Protein AF-A0A379YUK7-F1 (afdb_monomer)

Organism: Shigella flexneri (NCBI:txid623)

pLDDT: mean 79.7, std 15.6, range [35.94, 97.75]

Radius of gyration: 26.32 Å; Cα contacts (8 Å, |Δi|>4): 29; chains: 1; bounding box: 43×30×73 Å

Foldseek 3Di:
DDDDDDDDPPPDPVSVVVVVVVVVCCVVPVDDVVVVVVVVVVVLVVLLVVLVVVLVVLVVCVVVPVDPDDPVVSVVVSVVSNCVSVVVVPPPDDDPPPDCVVVVVVVVVVVVCVVVVPDD

Mean predicted aligned error: 13.37 Å

Solvent-accessible surface area (backbone atoms only — not comparable to full-atom values): 7295 Å² total; per-residue (Å²): 137,86,85,78,8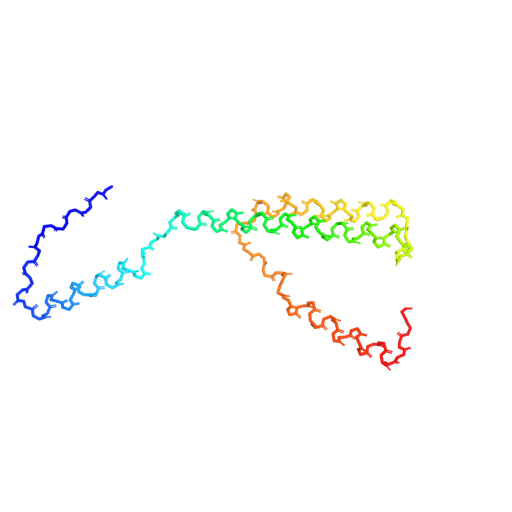2,72,87,78,81,75,85,48,76,71,59,46,51,52,53,50,50,53,51,50,49,51,70,75,64,58,82,52,69,69,60,52,51,52,53,49,50,53,50,53,50,52,50,50,51,53,38,52,50,52,36,49,50,52,53,48,36,42,76,72,62,76,44,95,67,54,72,65,60,53,48,53,53,37,49,56,45,57,49,46,52,66,58,55,74,72,48,93,62,87,75,91,78,74,59,62,64,62,58,54,51,51,51,54,53,50,55,49,39,57,74,69,64,61,76,130

Sequence (120 aa):
MAVTLDHVSVTDAGQAGVAAMIINDALHHSETPATDAFLAEIRAEARNEGINYTASRLAAAFNHGFINKSLREVFDVTRMILSAKEELANEAHPIDGLSGEYAEKSLEEWAEQIRKGSSQ

Nearest PDB structures (foldseek):
  5me8-assembly1_B  TM=4.865E-01  e=5.908E+00  Homo sapiens
  7f6j-assembly1_C  TM=3.798E-01  e=6.308E+00  Homo sapiens

Structure (mmCIF, N/CA/C/O backbone):
data_AF-A0A379YUK7-F1
#
_entry.id   AF-A0A379YUK7-F1
#
loop_
_atom_site.group_PDB
_atom_site.id
_atom_site.type_symbol
_atom_site.label_atom_id
_atom_site.label_alt_id
_atom_site.label_comp_id
_atom_site.label_asym_id
_atom_site.label_entity_id
_atom_site.label_seq_id
_atom_site.pdbx_PDB_ins_code
_atom_site.Cartn_x
_atom_site.Cartn_y
_atom_site.Cartn_z
_atom_site.occupancy
_atom_site.B_iso_or_equiv
_atom_site.auth_seq_id
_atom_site.auth_comp_id
_atom_site.auth_asym_id
_atom_site.auth_atom_id
_atom_site.pdbx_PDB_model_num
ATOM 1 N N . MET A 1 1 ? 25.388 4.119 -29.474 1.00 37.72 1 MET A N 1
ATOM 2 C CA . MET A 1 1 ? 26.087 3.223 -30.417 1.00 37.72 1 MET A CA 1
ATOM 3 C C . MET A 1 1 ? 25.056 2.770 -31.438 1.00 37.72 1 MET A C 1
ATOM 5 O O . MET A 1 1 ? 24.142 2.057 -31.058 1.00 37.72 1 MET A O 1
ATOM 9 N N . ALA A 1 2 ? 25.100 3.293 -32.664 1.00 35.94 2 ALA A N 1
ATOM 10 C CA . ALA A 1 2 ? 24.158 2.916 -33.718 1.00 35.94 2 ALA A CA 1
ATOM 11 C C . ALA A 1 2 ? 24.763 1.753 -34.509 1.00 35.94 2 ALA A C 1
ATOM 13 O O . ALA A 1 2 ? 25.855 1.896 -35.055 1.00 35.94 2 ALA A O 1
ATOM 14 N N . VAL A 1 3 ? 24.086 0.607 -34.533 1.00 37.38 3 VAL A N 1
ATOM 15 C CA . VAL A 1 3 ? 24.446 -0.500 -35.423 1.00 37.38 3 VAL A CA 1
ATOM 16 C C . VAL A 1 3 ? 23.707 -0.258 -36.736 1.00 37.38 3 VAL A C 1
ATOM 18 O O . VAL A 1 3 ? 22.505 -0.487 -36.828 1.00 37.38 3 VAL A O 1
ATOM 21 N N . THR A 1 4 ? 24.404 0.262 -37.744 1.00 46.19 4 THR A N 1
ATOM 22 C CA . THR A 1 4 ? 23.908 0.283 -39.124 1.00 46.19 4 THR A CA 1
ATOM 23 C C . THR A 1 4 ? 24.225 -1.069 -39.756 1.00 46.19 4 THR A C 1
ATOM 25 O O . THR A 1 4 ? 25.389 -1.389 -39.989 1.00 46.19 4 THR A O 1
ATOM 28 N N . LEU A 1 5 ? 23.197 -1.890 -39.979 1.00 51.09 5 LEU A N 1
ATOM 29 C CA . LEU A 1 5 ? 23.318 -3.154 -40.705 1.00 51.09 5 LEU A CA 1
ATOM 30 C C . LEU A 1 5 ? 23.270 -2.864 -42.208 1.00 51.09 5 LEU A C 1
ATOM 32 O O . LEU A 1 5 ? 22.198 -2.861 -42.812 1.00 51.09 5 LEU A O 1
ATOM 36 N N . ASP A 1 6 ? 24.434 -2.610 -42.803 1.00 54.72 6 ASP A N 1
ATOM 37 C CA . ASP A 1 6 ? 24.579 -2.667 -44.257 1.00 54.72 6 ASP A CA 1
ATOM 38 C C . ASP A 1 6 ? 24.300 -4.101 -44.735 1.00 54.72 6 ASP A C 1
ATOM 40 O O . ASP A 1 6 ? 24.709 -5.077 -44.105 1.00 54.72 6 ASP A O 1
ATOM 44 N N . HIS A 1 7 ? 23.543 -4.215 -45.828 1.00 57.53 7 HIS A N 1
ATOM 45 C CA . HIS A 1 7 ? 22.969 -5.450 -46.363 1.00 57.53 7 HIS A CA 1
ATOM 46 C C . HIS A 1 7 ? 23.952 -6.638 -46.396 1.00 57.53 7 HIS A C 1
ATOM 48 O O . HIS A 1 7 ? 24.760 -6.780 -47.315 1.00 57.53 7 HIS A O 1
ATOM 54 N N . VAL A 1 8 ? 23.835 -7.550 -45.426 1.00 54.47 8 VAL A N 1
ATOM 55 C CA . VAL A 1 8 ? 24.555 -8.829 -45.442 1.00 54.47 8 VAL A CA 1
ATOM 56 C C . VAL A 1 8 ? 23.877 -9.741 -46.464 1.00 54.47 8 VAL A C 1
ATOM 58 O O . VAL A 1 8 ? 22.753 -10.199 -46.267 1.00 54.47 8 VAL A O 1
ATOM 61 N N . SER A 1 9 ? 24.556 -9.994 -47.582 1.00 58.25 9 SER A N 1
ATOM 62 C CA . SER A 1 9 ? 24.105 -10.957 -48.591 1.00 58.25 9 SER A CA 1
ATOM 63 C C . SER A 1 9 ? 24.353 -12.376 -48.071 1.00 58.25 9 SER A C 1
ATOM 65 O O . SER A 1 9 ? 25.463 -12.890 -48.177 1.00 58.25 9 SER A O 1
ATOM 67 N N . VAL A 1 10 ? 23.344 -12.999 -47.459 1.00 55.81 10 VAL A N 1
ATOM 68 C CA . VAL A 1 10 ? 23.454 -14.358 -46.906 1.00 55.81 10 VAL A CA 1
ATOM 69 C C . VAL A 1 10 ? 23.273 -15.381 -48.034 1.00 55.81 10 VAL A C 1
ATOM 71 O O . VAL A 1 10 ? 22.152 -15.641 -48.462 1.00 55.81 10 VAL A O 1
ATOM 74 N N . THR A 1 11 ? 24.370 -15.935 -48.554 1.00 61.62 11 THR A N 1
ATOM 75 C CA . THR A 1 11 ? 24.364 -16.850 -49.717 1.00 61.62 11 THR A CA 1
ATOM 76 C C . THR A 1 11 ? 24.634 -18.323 -49.387 1.00 61.62 11 THR A C 1
ATOM 78 O O . THR A 1 11 ? 24.660 -19.143 -50.300 1.00 61.62 11 THR A O 1
ATOM 81 N N . ASP A 1 12 ? 24.768 -18.694 -48.109 1.00 67.25 12 ASP A N 1
ATOM 82 C CA . ASP A 1 12 ? 24.929 -20.089 -47.668 1.00 67.25 12 ASP A CA 1
ATOM 83 C C . ASP A 1 12 ? 23.996 -20.416 -46.486 1.00 67.25 12 ASP A C 1
ATOM 85 O O . ASP A 1 12 ? 23.833 -19.615 -45.560 1.00 67.25 12 ASP A O 1
ATOM 89 N N . ALA A 1 13 ? 23.387 -21.605 -46.508 1.00 65.75 13 ALA A N 1
ATOM 90 C CA . ALA A 1 13 ? 22.425 -22.072 -45.508 1.00 65.75 13 ALA A CA 1
ATOM 91 C C . ALA A 1 13 ? 23.037 -22.148 -44.096 1.00 65.75 13 ALA A C 1
ATOM 93 O O . ALA A 1 13 ? 22.343 -21.897 -43.109 1.00 65.75 13 ALA A O 1
ATOM 94 N N . GLY A 1 14 ? 24.344 -22.425 -43.990 1.00 69.38 14 GLY A N 1
ATOM 95 C CA . GLY A 1 14 ? 25.064 -22.417 -42.712 1.00 69.38 14 GLY A CA 1
ATOM 96 C C . GLY A 1 14 ? 25.194 -21.018 -42.099 1.00 69.38 14 GLY A C 1
ATOM 97 O O . GLY A 1 14 ? 24.951 -20.834 -40.907 1.00 69.38 14 GLY A O 1
ATOM 98 N N . GLN A 1 15 ? 25.501 -20.008 -42.917 1.00 68.75 15 GLN A N 1
ATOM 99 C CA . GLN A 1 15 ? 25.593 -18.604 -42.490 1.00 68.75 15 GLN A CA 1
ATOM 100 C C . GLN A 1 15 ? 24.216 -18.033 -42.115 1.00 68.75 15 GLN A C 1
ATOM 102 O O . GLN A 1 15 ? 24.102 -17.284 -41.144 1.00 68.75 15 GLN A O 1
ATOM 107 N N . ALA A 1 16 ? 23.155 -18.444 -42.821 1.00 74.56 16 ALA A N 1
ATOM 108 C CA . ALA A 1 16 ? 21.777 -18.084 -42.484 1.00 74.56 16 ALA A CA 1
ATOM 109 C C . ALA A 1 16 ? 21.352 -18.603 -41.102 1.00 74.56 16 ALA A C 1
ATOM 111 O O . ALA A 1 16 ? 20.713 -17.872 -40.346 1.00 74.56 16 ALA A O 1
ATOM 112 N N . GLY A 1 17 ? 21.750 -19.829 -40.745 1.00 77.44 17 GLY A N 1
ATOM 113 C CA . GLY A 1 17 ? 21.480 -20.403 -39.424 1.00 77.44 17 GLY A CA 1
ATOM 114 C C . GLY A 1 17 ? 22.164 -19.640 -38.285 1.00 77.44 17 GLY A C 1
ATOM 115 O O . GLY A 1 17 ? 21.539 -19.372 -37.260 1.00 77.44 17 GLY A O 1
ATOM 116 N N . VAL A 1 18 ? 23.419 -19.221 -38.476 1.00 79.50 18 VAL A N 1
ATOM 117 C CA . VAL A 1 18 ? 24.161 -18.434 -37.474 1.00 79.50 18 VAL A C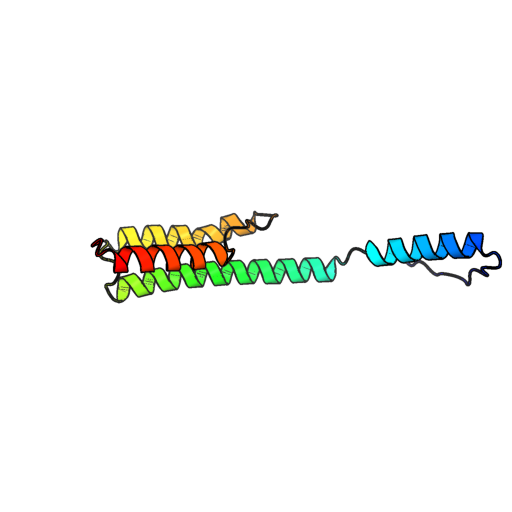A 1
ATOM 118 C C . VAL A 1 18 ? 23.579 -17.026 -37.329 1.00 79.50 18 VAL A C 1
ATOM 120 O O . VAL A 1 18 ? 23.388 -16.559 -36.208 1.00 79.50 18 VAL A O 1
ATOM 123 N N . ALA A 1 19 ? 23.229 -16.366 -38.438 1.00 81.00 19 ALA A N 1
ATOM 124 C CA . ALA A 1 19 ? 22.573 -15.060 -38.400 1.00 81.00 19 ALA A CA 1
ATOM 125 C C . ALA A 1 19 ? 21.214 -15.127 -37.683 1.00 81.00 19 ALA A C 1
ATOM 127 O O . ALA A 1 19 ? 20.929 -14.285 -36.836 1.00 81.00 19 ALA A O 1
ATOM 128 N N . ALA A 1 20 ? 20.407 -16.158 -37.956 1.00 81.56 20 ALA A N 1
ATOM 129 C CA . ALA A 1 20 ? 19.140 -16.378 -37.262 1.00 81.56 20 ALA A CA 1
ATOM 130 C C . ALA A 1 20 ? 19.335 -16.619 -35.756 1.00 81.56 20 ALA A C 1
ATOM 132 O O . ALA A 1 20 ? 18.569 -16.088 -34.958 1.00 81.56 20 ALA A O 1
ATOM 133 N N . MET A 1 21 ? 20.375 -17.361 -35.357 1.00 81.31 21 MET A N 1
ATOM 134 C CA . MET A 1 21 ? 20.706 -17.591 -33.948 1.00 81.31 21 MET A CA 1
ATOM 135 C C . MET A 1 21 ? 21.092 -16.291 -33.231 1.00 81.31 21 MET A C 1
ATOM 137 O O . MET A 1 21 ? 20.562 -16.020 -32.159 1.00 81.31 21 MET A O 1
ATOM 141 N N . ILE A 1 22 ? 21.955 -15.469 -33.837 1.00 82.00 22 ILE A N 1
ATOM 142 C CA . ILE A 1 22 ? 22.376 -14.174 -33.274 1.00 82.00 22 ILE A CA 1
ATOM 143 C C . ILE A 1 22 ? 21.189 -13.213 -33.171 1.00 82.00 22 ILE A C 1
ATOM 145 O O . ILE A 1 22 ? 21.031 -12.538 -32.160 1.00 82.00 22 ILE A O 1
ATOM 149 N N . ILE A 1 23 ? 20.336 -13.158 -34.198 1.00 80.56 23 ILE A N 1
ATOM 150 C CA . ILE A 1 23 ? 19.136 -12.314 -34.184 1.00 80.56 23 ILE A CA 1
ATOM 151 C C . ILE A 1 23 ? 18.159 -12.800 -33.112 1.00 80.56 23 ILE A C 1
ATOM 153 O O . ILE A 1 23 ? 17.643 -11.987 -32.356 1.00 80.56 23 ILE A O 1
ATOM 157 N N . ASN A 1 24 ? 17.918 -14.108 -33.009 1.00 80.19 24 ASN A N 1
ATOM 158 C CA . ASN A 1 24 ? 17.036 -14.665 -31.990 1.00 80.19 24 ASN A CA 1
ATOM 159 C C . ASN A 1 24 ? 17.551 -14.368 -30.576 1.00 80.19 24 ASN A C 1
ATOM 161 O O . ASN A 1 24 ? 16.771 -13.950 -29.728 1.00 80.19 24 ASN A O 1
ATOM 165 N N . ASP A 1 25 ? 18.852 -14.536 -30.347 1.00 77.12 25 ASP A N 1
ATOM 166 C CA . ASP A 1 25 ? 19.507 -14.218 -29.080 1.00 77.12 25 ASP A CA 1
ATOM 167 C C . ASP A 1 25 ? 19.399 -12.724 -28.743 1.00 77.12 25 ASP A C 1
ATOM 169 O O . ASP A 1 25 ? 18.947 -12.368 -27.659 1.00 77.12 25 ASP A O 1
ATOM 173 N N . ALA A 1 26 ? 19.683 -11.841 -29.705 1.00 72.25 26 ALA A N 1
ATOM 174 C CA . ALA A 1 26 ? 19.544 -10.396 -29.536 1.00 72.25 26 ALA A CA 1
ATOM 175 C C . ALA A 1 26 ? 18.090 -9.952 -29.298 1.00 72.25 26 ALA A C 1
ATOM 177 O O . ALA A 1 26 ? 17.863 -8.992 -28.568 1.00 72.25 26 ALA A O 1
ATOM 178 N N . LEU A 1 27 ? 17.106 -10.639 -29.890 1.00 73.19 27 LEU A N 1
ATOM 179 C CA . LEU A 1 27 ? 15.680 -10.377 -29.668 1.00 73.19 27 LEU A CA 1
ATOM 180 C C . LEU A 1 27 ? 15.189 -10.885 -28.305 1.00 73.19 27 LEU A C 1
ATOM 182 O O . LEU A 1 27 ? 14.269 -10.297 -27.745 1.00 73.19 27 LEU A O 1
ATOM 186 N N . HIS A 1 28 ? 15.767 -11.969 -27.779 1.00 69.56 28 HIS A N 1
ATOM 187 C CA . HIS A 1 28 ? 15.366 -12.552 -26.491 1.00 69.56 28 HIS A CA 1
ATOM 188 C C . HIS A 1 28 ? 16.158 -11.986 -25.302 1.00 69.56 28 HIS A C 1
ATOM 190 O O . HIS A 1 28 ? 15.686 -12.070 -24.171 1.00 69.56 28 HIS A O 1
ATOM 196 N N . HIS A 1 29 ? 17.319 -11.376 -25.550 1.00 65.06 29 HIS A N 1
ATOM 197 C CA . HIS A 1 29 ? 18.180 -10.755 -24.539 1.00 65.06 29 HIS A CA 1
ATOM 198 C C . HIS A 1 29 ? 18.329 -9.236 -24.713 1.00 65.06 29 HIS A C 1
ATOM 200 O O . HIS A 1 29 ? 19.231 -8.637 -24.126 1.00 65.06 29 HIS A O 1
ATOM 206 N N . SER A 1 30 ? 17.470 -8.579 -25.502 1.00 67.75 30 SER A N 1
ATOM 207 C CA . SER A 1 30 ? 17.450 -7.116 -25.539 1.00 67.75 30 SER A CA 1
ATOM 208 C C . SER A 1 30 ? 16.976 -6.586 -24.187 1.00 67.75 30 SER A C 1
ATOM 210 O O . SER A 1 30 ? 15.800 -6.725 -23.848 1.00 67.75 30 SER A O 1
ATOM 212 N N . GLU A 1 31 ? 17.876 -5.974 -23.419 1.00 74.69 31 GLU A N 1
ATOM 213 C CA . GLU A 1 31 ? 17.497 -5.242 -22.212 1.00 74.69 31 GLU A CA 1
ATOM 214 C C . GLU A 1 31 ? 16.476 -4.149 -22.567 1.00 74.69 31 GLU A C 1
ATOM 216 O O . GLU A 1 31 ? 16.588 -3.489 -23.609 1.00 74.69 31 GLU A O 1
ATOM 221 N N . THR A 1 32 ? 15.500 -3.910 -21.686 1.00 85.56 32 THR A N 1
ATOM 222 C CA 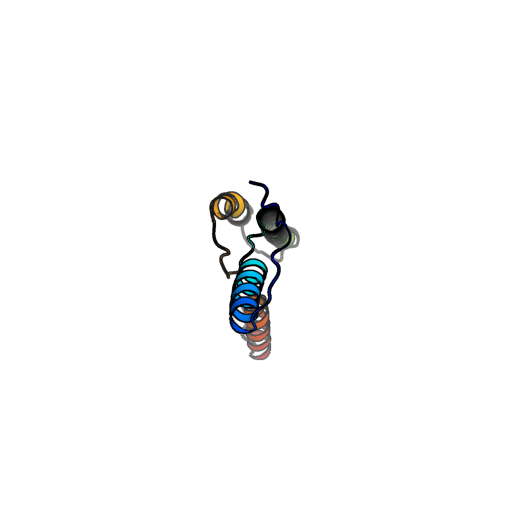. THR A 1 32 ? 14.478 -2.866 -21.861 1.00 85.56 32 THR A CA 1
ATOM 223 C C . THR A 1 32 ? 14.538 -1.810 -20.753 1.00 85.56 32 THR A C 1
ATOM 225 O O . THR A 1 32 ? 13.553 -1.626 -20.037 1.00 85.56 32 THR A O 1
ATOM 228 N N . PRO A 1 33 ? 15.636 -1.031 -20.621 1.00 85.50 33 PRO A N 1
ATOM 229 C CA . PRO A 1 33 ? 15.872 -0.208 -19.433 1.00 85.50 33 PRO A CA 1
ATOM 230 C C . PRO A 1 33 ? 14.770 0.815 -19.143 1.00 85.50 33 PRO A C 1
ATOM 232 O O . PRO A 1 33 ? 14.460 1.079 -17.986 1.00 85.50 33 PRO A O 1
ATOM 235 N N . ALA A 1 34 ? 14.160 1.391 -20.184 1.00 89.19 34 ALA A N 1
ATOM 236 C CA . ALA A 1 34 ? 13.067 2.349 -20.023 1.00 89.19 34 ALA A CA 1
ATOM 237 C C . ALA A 1 34 ? 11.795 1.684 -19.469 1.00 89.19 34 ALA A C 1
ATOM 239 O O . ALA A 1 34 ? 11.160 2.227 -18.567 1.00 89.19 34 ALA A O 1
ATOM 240 N N . THR A 1 35 ? 11.446 0.501 -19.981 1.00 89.12 35 THR A N 1
ATOM 241 C CA . THR A 1 35 ? 10.312 -0.287 -19.482 1.00 89.12 35 THR A CA 1
ATOM 242 C C . THR A 1 35 ? 10.579 -0.768 -18.062 1.00 89.12 35 THR A C 1
ATOM 244 O O . THR A 1 35 ? 9.704 -0.663 -17.209 1.00 89.12 35 THR A O 1
ATOM 247 N N . ASP A 1 36 ? 11.793 -1.239 -17.784 1.00 84.94 36 ASP A N 1
ATOM 248 C CA . ASP A 1 36 ? 12.176 -1.733 -16.462 1.00 84.94 36 ASP A CA 1
ATOM 249 C C . ASP A 1 36 ? 12.152 -0.615 -15.412 1.00 84.94 36 ASP A C 1
ATOM 251 O O . ASP A 1 36 ? 11.611 -0.809 -14.323 1.00 84.94 36 ASP A O 1
ATOM 255 N N . ALA A 1 37 ? 12.652 0.578 -15.754 1.00 87.19 37 ALA A N 1
ATOM 256 C CA . ALA A 1 37 ? 12.578 1.758 -14.894 1.00 87.19 37 ALA A CA 1
ATOM 257 C C . ALA A 1 37 ? 11.125 2.184 -14.628 1.00 87.19 37 ALA A C 1
ATOM 259 O O . ALA A 1 37 ? 10.758 2.428 -13.480 1.00 87.19 37 ALA A O 1
ATOM 260 N N . PHE A 1 38 ? 10.282 2.203 -15.664 1.00 88.19 38 PHE A N 1
ATOM 261 C CA . PHE A 1 38 ? 8.858 2.508 -15.523 1.00 88.19 38 PHE A CA 1
ATOM 262 C C . PHE A 1 38 ? 8.128 1.487 -14.634 1.00 88.19 38 PHE A C 1
ATOM 264 O O . PHE A 1 38 ? 7.362 1.858 -13.746 1.00 88.19 38 PHE A O 1
ATOM 271 N N . LEU A 1 39 ? 8.397 0.189 -14.812 1.00 88.50 39 LEU A N 1
ATOM 272 C CA . LEU A 1 39 ? 7.839 -0.861 -13.954 1.00 88.50 39 LEU A CA 1
ATOM 273 C C . LEU A 1 39 ? 8.341 -0.753 -12.510 1.00 88.50 39 LEU A C 1
ATOM 275 O O . LEU A 1 39 ? 7.589 -1.053 -11.582 1.00 88.50 39 LEU A O 1
ATOM 279 N N . ALA A 1 40 ? 9.594 -0.345 -12.299 1.00 83.94 40 ALA A N 1
ATOM 280 C CA . ALA A 1 40 ? 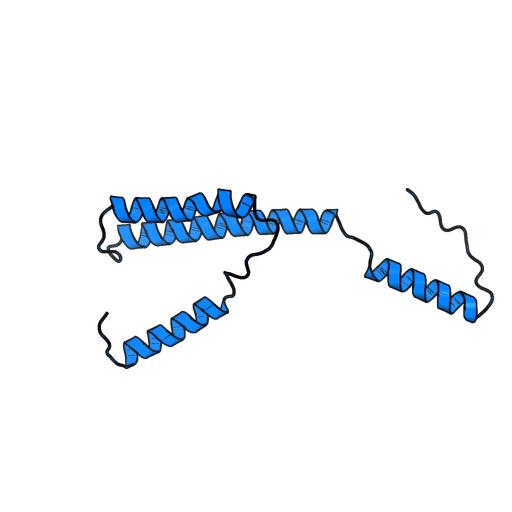10.131 -0.101 -10.965 1.00 83.94 40 ALA A CA 1
ATOM 281 C C . ALA A 1 40 ? 9.416 1.070 -10.270 1.00 83.94 40 ALA A C 1
ATOM 283 O O . ALA A 1 40 ? 9.050 0.941 -9.102 1.00 83.94 40 ALA A O 1
ATOM 284 N N . GLU A 1 41 ? 9.149 2.161 -10.993 1.00 88.00 41 GLU A N 1
ATOM 285 C CA . GLU A 1 41 ? 8.398 3.318 -10.490 1.00 88.00 41 GLU A CA 1
ATOM 286 C C . GLU A 1 41 ? 6.967 2.935 -10.087 1.00 88.00 41 GLU A C 1
ATOM 288 O O . GLU A 1 41 ? 6.578 3.158 -8.940 1.00 88.00 41 GLU A O 1
ATOM 293 N N . ILE A 1 42 ? 6.224 2.251 -10.969 1.00 89.12 42 ILE A N 1
ATOM 294 C CA . ILE A 1 42 ? 4.866 1.769 -10.660 1.00 89.12 42 ILE A CA 1
ATOM 295 C C . ILE A 1 42 ? 4.870 0.860 -9.428 1.00 89.12 42 ILE A C 1
ATOM 297 O O . ILE A 1 42 ? 4.004 0.971 -8.562 1.00 89.12 42 ILE A O 1
ATOM 301 N N . ARG A 1 43 ? 5.836 -0.061 -9.321 1.00 84.62 43 ARG A N 1
ATOM 302 C CA . ARG A 1 43 ? 5.932 -0.952 -8.154 1.00 84.62 43 ARG A CA 1
ATOM 303 C C . ARG A 1 43 ? 6.207 -0.172 -6.871 1.00 84.62 43 ARG A C 1
ATOM 305 O O . ARG A 1 43 ? 5.651 -0.526 -5.832 1.00 84.62 43 ARG A O 1
ATOM 312 N N . ALA A 1 44 ? 7.045 0.862 -6.922 1.00 83.56 44 ALA A N 1
ATOM 313 C CA . ALA A 1 44 ? 7.311 1.719 -5.771 1.00 83.56 44 ALA A CA 1
ATOM 314 C C . ALA A 1 44 ? 6.052 2.492 -5.341 1.00 83.56 44 ALA A C 1
ATOM 316 O O . ALA A 1 44 ? 5.732 2.532 -4.151 1.00 83.56 44 ALA A O 1
ATOM 317 N N . GLU A 1 45 ? 5.298 3.040 -6.297 1.00 88.12 45 GLU A N 1
ATOM 318 C CA . GLU 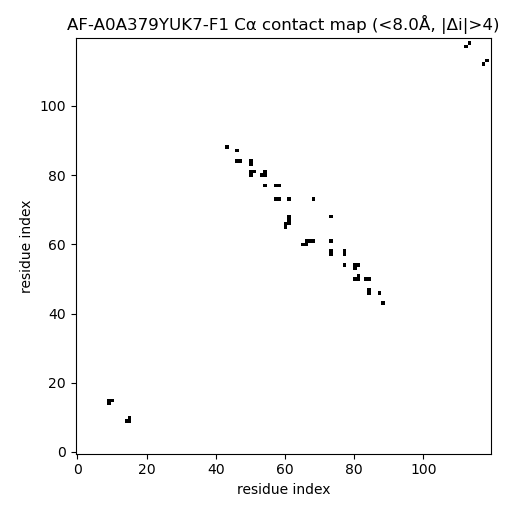A 1 45 ? 4.024 3.712 -6.033 1.00 88.12 45 GLU A CA 1
ATOM 319 C C . GLU A 1 45 ? 2.991 2.751 -5.426 1.00 88.12 45 GLU A C 1
ATOM 321 O O . GLU A 1 45 ? 2.465 3.018 -4.345 1.00 88.12 45 GLU A O 1
ATOM 326 N N . ALA A 1 46 ? 2.796 1.574 -6.027 1.00 86.81 46 ALA A N 1
ATOM 327 C CA . ALA A 1 46 ? 1.861 0.562 -5.534 1.00 86.81 46 ALA A CA 1
ATOM 328 C C . ALA A 1 46 ? 2.186 0.092 -4.101 1.00 86.81 46 ALA A C 1
ATOM 330 O O . ALA A 1 46 ? 1.283 -0.111 -3.287 1.00 86.81 46 ALA A O 1
ATOM 331 N N . ARG A 1 47 ? 3.474 -0.045 -3.746 1.00 85.88 47 ARG A N 1
ATOM 332 C CA . ARG A 1 47 ? 3.892 -0.341 -2.361 1.00 85.88 47 ARG A CA 1
ATOM 333 C C . ARG A 1 47 ? 3.493 0.785 -1.409 1.00 85.88 47 ARG A C 1
ATOM 335 O O . ARG A 1 47 ? 2.915 0.520 -0.355 1.00 85.88 47 ARG A O 1
ATOM 342 N N . ASN A 1 48 ? 3.758 2.037 -1.785 1.00 89.00 48 ASN A N 1
ATOM 343 C CA . ASN A 1 48 ? 3.391 3.202 -0.980 1.00 89.00 48 ASN A CA 1
ATOM 344 C C . ASN A 1 48 ? 1.875 3.290 -0.757 1.00 89.00 48 ASN A C 1
ATOM 346 O O . ASN A 1 48 ? 1.433 3.583 0.360 1.00 89.00 48 ASN A O 1
ATOM 350 N N . GLU A 1 49 ? 1.084 3.006 -1.790 1.00 90.81 49 GLU A N 1
ATOM 351 C CA . GLU A 1 49 ? -0.374 2.932 -1.704 1.00 90.81 49 GLU A CA 1
ATOM 352 C C . GLU A 1 49 ? -0.842 1.806 -0.776 1.00 90.81 49 GLU A C 1
ATOM 354 O O . GLU A 1 49 ? -1.654 2.058 0.116 1.00 90.81 49 GLU A O 1
ATOM 359 N N . GLY A 1 50 ? -0.297 0.593 -0.908 1.00 90.06 50 GLY A N 1
ATOM 360 C CA . GLY A 1 50 ? -0.639 -0.543 -0.044 1.00 90.06 50 GLY A CA 1
ATOM 361 C C . GLY A 1 50 ? -0.341 -0.287 1.440 1.00 90.06 50 GLY A C 1
ATOM 362 O O . GLY A 1 50 ? -1.151 -0.613 2.316 1.00 90.06 50 GLY A O 1
ATOM 363 N N . ILE A 1 51 ? 0.779 0.376 1.738 1.00 92.19 51 ILE A N 1
ATOM 364 C CA . ILE A 1 51 ? 1.149 0.783 3.102 1.00 92.19 51 ILE A CA 1
ATOM 365 C C . ILE A 1 51 ? 0.155 1.810 3.653 1.00 92.19 51 ILE A C 1
ATOM 367 O O . ILE A 1 51 ? -0.360 1.654 4.764 1.00 92.19 51 ILE A O 1
ATOM 371 N N . ASN A 1 52 ? -0.159 2.844 2.865 1.00 92.88 52 ASN A N 1
ATOM 372 C CA . ASN A 1 52 ? -1.148 3.857 3.237 1.00 92.88 52 ASN A CA 1
ATOM 373 C C . ASN A 1 52 ? -2.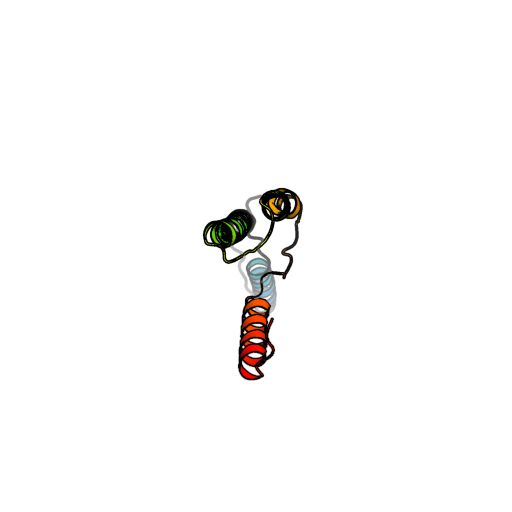527 3.243 3.482 1.00 92.88 52 ASN A C 1
ATOM 375 O O . ASN A 1 52 ? -3.196 3.584 4.462 1.00 92.88 52 ASN A O 1
ATOM 379 N N . TYR A 1 53 ? -2.949 2.334 2.605 1.00 94.81 53 TYR A N 1
ATOM 380 C CA . TYR A 1 53 ? -4.210 1.620 2.732 1.00 94.81 53 TYR A CA 1
ATOM 381 C C . TYR A 1 53 ? -4.263 0.838 4.047 1.00 94.81 53 TYR A C 1
ATOM 383 O O . TYR A 1 53 ? -5.217 0.986 4.810 1.00 94.81 53 TYR A O 1
ATOM 391 N N . THR A 1 54 ? -3.209 0.089 4.374 1.00 94.62 54 THR A N 1
ATOM 392 C CA . THR A 1 54 ? -3.129 -0.698 5.614 1.00 94.62 54 THR A CA 1
ATOM 393 C C . THR A 1 54 ? -3.211 0.189 6.860 1.00 94.62 54 THR A C 1
ATOM 395 O O . THR A 1 54 ? -4.042 -0.055 7.739 1.00 94.62 54 THR A O 1
ATOM 398 N N . ALA A 1 55 ? -2.430 1.273 6.910 1.00 96.19 55 ALA A N 1
ATOM 399 C CA . ALA A 1 55 ? -2.482 2.251 7.999 1.00 96.19 55 ALA A CA 1
ATOM 400 C C . AL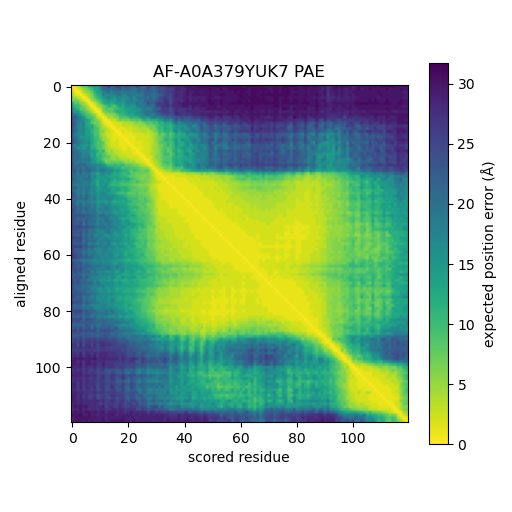A A 1 55 ? -3.881 2.888 8.142 1.00 96.19 55 ALA A C 1
ATOM 402 O O . ALA A 1 55 ? -4.405 3.019 9.250 1.00 96.19 55 ALA A O 1
ATOM 403 N N . SER A 1 56 ? -4.528 3.217 7.019 1.00 96.06 56 SER A N 1
ATOM 404 C CA . SER A 1 56 ? -5.882 3.790 6.996 1.00 96.06 56 SER A CA 1
ATOM 405 C C . SER A 1 56 ? -6.933 2.808 7.518 1.00 96.06 56 SER A C 1
ATOM 407 O O . SER A 1 56 ? -7.819 3.196 8.280 1.00 96.06 56 SER A O 1
ATOM 409 N N . ARG A 1 57 ? -6.835 1.524 7.148 1.00 97.31 57 ARG A N 1
ATOM 410 C CA . ARG A 1 57 ? -7.730 0.465 7.642 1.00 97.31 57 ARG A CA 1
ATOM 411 C C . ARG A 1 57 ? -7.570 0.249 9.144 1.00 97.31 57 ARG A C 1
ATOM 413 O O . ARG A 1 57 ? -8.583 0.129 9.829 1.00 97.31 57 ARG A O 1
ATOM 420 N N . LEU A 1 58 ? -6.338 0.259 9.655 1.00 97.25 58 LEU A N 1
ATOM 421 C CA . LEU A 1 58 ? -6.064 0.170 11.091 1.00 97.25 58 LEU A CA 1
ATOM 422 C C . LEU A 1 58 ? -6.681 1.352 11.855 1.00 97.25 58 LEU A C 1
ATOM 424 O O . LEU A 1 58 ? -7.393 1.149 12.840 1.00 97.25 58 LEU A O 1
ATOM 428 N N . ALA A 1 59 ? -6.471 2.576 11.366 1.00 95.44 59 ALA A N 1
ATOM 429 C CA . ALA A 1 59 ? -7.047 3.778 11.962 1.00 95.44 59 ALA A CA 1
ATOM 430 C C . ALA A 1 59 ? -8.586 3.749 11.947 1.00 95.44 59 ALA A C 1
ATOM 432 O O . ALA A 1 59 ? -9.224 4.071 12.949 1.00 95.44 59 ALA A O 1
ATOM 433 N N . ALA A 1 60 ? -9.195 3.310 10.842 1.00 97.00 60 ALA A N 1
ATOM 434 C CA . ALA A 1 60 ? -10.644 3.151 10.746 1.00 97.00 60 ALA A CA 1
ATOM 435 C C . ALA A 1 60 ? -11.169 2.094 11.732 1.00 97.00 60 ALA A C 1
ATOM 437 O O . ALA A 1 60 ? -12.155 2.337 12.426 1.00 97.00 60 ALA A O 1
ATOM 438 N N . ALA A 1 61 ? -10.500 0.943 11.839 1.00 97.25 61 ALA A N 1
ATOM 439 C CA . ALA A 1 61 ? -10.883 -0.112 12.772 1.00 97.25 61 ALA A CA 1
ATOM 440 C C . ALA A 1 61 ? -10.866 0.380 14.229 1.00 97.25 61 ALA A C 1
ATOM 442 O O . ALA A 1 61 ? -11.801 0.109 14.982 1.00 97.25 61 ALA A O 1
ATOM 443 N N . PHE A 1 62 ? -9.854 1.164 14.607 1.00 97.50 62 PHE A N 1
ATOM 444 C CA . PHE A 1 62 ? -9.801 1.819 15.913 1.00 97.50 62 PHE A CA 1
ATOM 445 C C . PHE A 1 62 ? -10.934 2.838 16.107 1.00 97.50 62 PHE A C 1
ATOM 447 O O . PHE A 1 62 ? -11.677 2.741 17.081 1.00 97.50 62 PHE A O 1
ATOM 454 N N . ASN A 1 63 ? -11.129 3.761 15.160 1.00 96.12 63 ASN A N 1
ATOM 455 C CA . ASN A 1 63 ? -12.148 4.815 15.261 1.00 96.12 63 ASN A CA 1
ATOM 456 C C . ASN A 1 63 ? -13.582 4.269 15.359 1.00 96.12 63 ASN A C 1
ATOM 458 O O . ASN A 1 63 ? -14.438 4.895 15.979 1.00 96.12 63 ASN A O 1
ATOM 462 N N . HIS A 1 64 ? -13.847 3.107 14.759 1.00 97.75 64 HIS A N 1
ATOM 463 C CA . HIS A 1 64 ? -15.148 2.439 14.813 1.00 97.75 64 HIS A CA 1
ATOM 464 C C . HIS A 1 64 ? -15.274 1.416 15.956 1.00 97.75 64 HIS A C 1
ATOM 466 O O . HIS A 1 64 ? -16.286 0.725 16.041 1.00 97.75 64 HIS A O 1
ATOM 472 N N . GLY A 1 65 ? -14.280 1.323 16.848 1.00 96.06 65 GLY A N 1
ATOM 473 C CA . GLY A 1 65 ? -14.343 0.488 18.051 1.00 96.06 65 GLY A CA 1
ATOM 474 C C . GLY A 1 65 ? -14.094 -1.006 17.826 1.00 96.06 65 GLY A C 1
ATOM 475 O O . GLY A 1 65 ? -14.300 -1.793 18.746 1.00 96.06 65 GLY A O 1
ATOM 476 N N . PHE A 1 66 ? -13.619 -1.416 16.645 1.00 96.44 66 PHE A N 1
ATOM 477 C CA . PHE A 1 66 ? -13.225 -2.809 16.389 1.00 96.44 66 PHE A CA 1
ATOM 478 C C . PHE A 1 66 ? -11.931 -3.196 17.119 1.00 96.44 66 PHE A C 1
ATOM 480 O O . PHE A 1 66 ? -11.664 -4.377 17.319 1.00 96.44 66 PHE A O 1
ATOM 487 N N . ILE A 1 67 ? -11.121 -2.209 17.517 1.00 96.06 67 ILE A N 1
ATOM 488 C CA . ILE A 1 67 ? -9.861 -2.412 18.238 1.00 96.06 67 ILE A CA 1
ATOM 489 C C . ILE A 1 67 ? -9.967 -1.777 19.620 1.00 96.06 67 ILE A C 1
ATOM 491 O O . ILE A 1 67 ? -9.990 -0.556 19.756 1.00 96.06 67 ILE A O 1
ATOM 495 N N . ASN A 1 68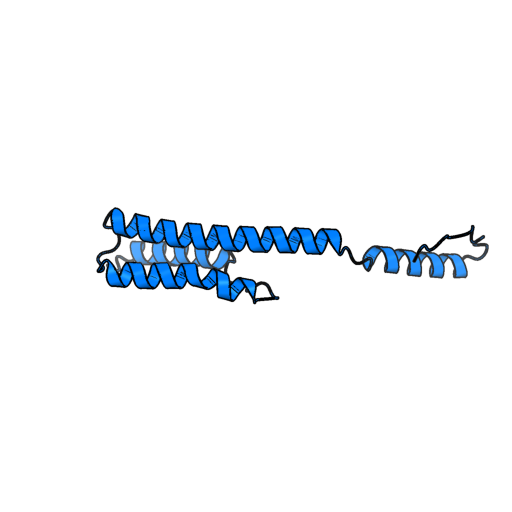 ? -9.965 -2.615 20.654 1.00 95.75 68 ASN A N 1
ATOM 496 C CA . ASN A 1 68 ? -9.985 -2.182 22.048 1.00 95.75 68 ASN A CA 1
ATOM 497 C C . ASN A 1 68 ? -8.556 -2.029 22.604 1.00 95.75 68 ASN A C 1
ATOM 499 O O . ASN A 1 68 ? -8.090 -2.843 23.406 1.00 95.75 68 ASN A O 1
ATOM 503 N N . LYS A 1 69 ? -7.834 -1.018 22.113 1.00 97.38 69 LYS A N 1
ATOM 504 C CA . LYS A 1 69 ? -6.466 -0.660 22.530 1.00 97.38 69 LYS A CA 1
ATOM 505 C C . LYS A 1 69 ? -6.360 0.834 22.798 1.00 97.38 69 LYS A C 1
ATOM 507 O O . LYS A 1 69 ? -7.251 1.596 22.435 1.00 97.38 69 LYS A O 1
ATOM 512 N N . SER A 1 70 ? -5.285 1.271 23.448 1.00 97.62 70 SER A N 1
ATOM 513 C CA . SER A 1 70 ? -5.063 2.702 23.660 1.00 97.62 70 SER A CA 1
ATOM 514 C C . SER A 1 70 ? -4.695 3.412 22.352 1.00 97.62 70 SER A C 1
ATOM 516 O O . SER A 1 70 ? -4.071 2.826 21.465 1.00 97.62 70 SER A O 1
ATOM 518 N N . LEU A 1 71 ? -5.005 4.713 22.257 1.00 96.69 71 LEU A N 1
ATOM 519 C CA . LEU A 1 71 ? -4.571 5.545 21.126 1.00 96.69 71 LEU A CA 1
ATOM 520 C C . LEU A 1 71 ? -3.050 5.477 20.923 1.00 96.69 71 LEU A C 1
ATOM 522 O O . LEU A 1 71 ? -2.591 5.490 19.789 1.00 96.69 71 LEU A O 1
ATOM 526 N N . ARG A 1 72 ? -2.276 5.379 22.015 1.00 97.62 72 ARG A N 1
ATOM 527 C CA . ARG A 1 72 ? -0.815 5.248 21.961 1.00 97.62 72 ARG A CA 1
ATOM 528 C C . ARG A 1 72 ? -0.397 3.982 21.220 1.00 97.62 72 ARG A C 1
ATOM 530 O O . ARG A 1 72 ? 0.372 4.078 20.277 1.00 97.62 72 ARG A O 1
ATOM 537 N N . GLU A 1 73 ? -0.933 2.828 21.609 1.00 97.50 73 GLU A N 1
ATOM 538 C CA . GLU A 1 73 ? -0.594 1.553 20.964 1.00 97.50 73 GLU A CA 1
ATOM 539 C C . GLU A 1 73 ? -0.978 1.554 19.480 1.00 97.50 73 GLU A C 1
ATOM 541 O O . GLU A 1 73 ? -0.187 1.148 18.633 1.00 97.50 73 GLU A O 1
ATOM 546 N N . VAL A 1 74 ? -2.170 2.054 19.140 1.00 97.00 74 VAL A N 1
ATOM 547 C CA . VAL A 1 74 ? -2.610 2.126 17.737 1.00 97.00 74 VAL A CA 1
ATOM 548 C C . VAL A 1 74 ? -1.755 3.106 16.936 1.00 97.00 74 VAL A C 1
ATOM 550 O O . VAL A 1 74 ? -1.411 2.819 15.789 1.00 97.00 74 VAL A O 1
ATOM 553 N N . PHE A 1 75 ? -1.377 4.240 17.529 1.00 96.00 75 PHE A N 1
ATOM 554 C CA . PHE A 1 75 ? -0.469 5.202 16.912 1.00 96.00 75 PHE A CA 1
ATOM 555 C C . PHE A 1 75 ? 0.906 4.587 16.643 1.00 96.00 75 PHE A C 1
ATOM 557 O O . PHE A 1 75 ? 1.414 4.736 15.534 1.00 96.00 75 PHE A O 1
ATOM 564 N N . ASP A 1 76 ? 1.478 3.868 17.609 1.00 97.50 76 ASP A N 1
ATOM 565 C CA . ASP A 1 76 ? 2.790 3.236 17.463 1.00 97.50 76 ASP A CA 1
ATOM 566 C C . ASP A 1 76 ? 2.782 2.209 16.317 1.00 97.50 76 ASP A C 1
ATOM 568 O O . ASP A 1 76 ? 3.660 2.243 15.455 1.00 97.50 76 ASP A O 1
ATOM 572 N N . VAL A 1 77 ? 1.741 1.371 16.223 1.00 96.75 77 VAL A N 1
ATOM 573 C CA . VAL A 1 77 ? 1.585 0.408 15.115 1.00 96.75 77 VAL A CA 1
ATOM 574 C C . VAL A 1 77 ? 1.345 1.115 13.778 1.00 96.75 77 VAL A C 1
ATOM 576 O O . VAL A 1 77 ? 1.949 0.756 12.771 1.00 96.75 77 VAL A O 1
ATOM 579 N N . THR A 1 78 ? 0.501 2.148 13.748 1.00 96.75 78 THR A N 1
ATOM 580 C CA . THR A 1 78 ? 0.252 2.934 12.526 1.00 96.75 78 THR A CA 1
ATOM 581 C C . THR A 1 78 ? 1.542 3.579 12.029 1.00 96.75 78 THR A C 1
ATOM 583 O O . THR A 1 78 ? 1.832 3.557 10.834 1.00 96.75 78 THR A O 1
ATOM 586 N N . ARG A 1 79 ? 2.351 4.119 12.945 1.00 95.94 79 ARG A N 1
ATOM 587 C CA . ARG A 1 79 ? 3.653 4.703 12.630 1.00 95.94 79 ARG A CA 1
ATOM 588 C C . ARG A 1 79 ? 4.631 3.651 12.115 1.00 95.94 79 ARG A C 1
ATOM 590 O O . ARG A 1 79 ? 5.295 3.927 11.125 1.00 95.94 79 ARG A O 1
ATOM 597 N N . MET A 1 80 ? 4.682 2.474 12.740 1.00 95.19 80 MET A N 1
ATOM 598 C CA . MET A 1 80 ? 5.499 1.341 12.288 1.00 95.19 80 MET A CA 1
ATOM 599 C C . MET A 1 80 ? 5.124 0.900 10.863 1.00 95.19 80 MET A C 1
ATOM 601 O O . MET A 1 80 ? 5.997 0.655 10.040 1.00 95.19 80 MET A O 1
ATOM 605 N N . ILE A 1 81 ? 3.828 0.851 10.532 1.00 94.25 81 ILE A N 1
ATOM 606 C CA . ILE A 1 81 ? 3.369 0.552 9.166 1.00 94.25 81 ILE A CA 1
ATOM 607 C C . ILE A 1 81 ? 3.840 1.640 8.196 1.00 94.25 81 ILE A C 1
ATOM 609 O O . ILE A 1 81 ? 4.375 1.338 7.136 1.00 94.25 81 ILE A O 1
ATOM 613 N N . LEU A 1 82 ? 3.662 2.915 8.549 1.00 93.75 82 LEU A N 1
ATOM 614 C CA . LEU A 1 82 ? 4.045 4.029 7.680 1.00 93.75 82 LEU A CA 1
ATOM 615 C C . LEU A 1 82 ? 5.564 4.144 7.478 1.00 93.75 82 LEU A C 1
ATOM 617 O O . LEU A 1 82 ? 5.978 4.567 6.398 1.00 93.75 82 LEU A O 1
ATOM 621 N N . SER A 1 83 ? 6.385 3.761 8.464 1.00 90.88 83 SER A N 1
ATOM 622 C CA . SER A 1 83 ? 7.851 3.763 8.337 1.00 90.88 83 SER A CA 1
ATOM 623 C C . SER A 1 83 ? 8.374 2.693 7.381 1.00 90.88 83 SER A C 1
ATOM 625 O O . SER A 1 83 ? 9.446 2.879 6.813 1.00 90.88 83 SER A O 1
ATOM 627 N N . ALA A 1 84 ? 7.593 1.644 7.096 1.00 88.38 84 ALA A N 1
ATOM 628 C CA . ALA A 1 84 ? 7.959 0.628 6.106 1.00 88.38 84 ALA A CA 1
ATOM 629 C C . ALA A 1 84 ? 8.192 1.213 4.697 1.00 88.38 84 ALA A C 1
ATOM 631 O O . ALA A 1 84 ? 8.864 0.596 3.876 1.00 88.38 84 ALA A O 1
ATOM 632 N N . LYS A 1 85 ? 7.686 2.421 4.401 1.00 87.94 85 LYS A N 1
ATOM 633 C CA . LYS A 1 85 ? 7.994 3.133 3.148 1.00 87.94 85 LYS A CA 1
ATOM 634 C C . LYS A 1 85 ? 9.484 3.424 2.997 1.00 87.94 85 LYS A C 1
ATOM 636 O O . LYS A 1 85 ? 10.025 3.281 1.908 1.00 87.94 85 LYS A O 1
ATOM 641 N N . GLU A 1 86 ? 10.130 3.850 4.080 1.00 85.12 86 GLU A N 1
ATOM 642 C CA . GLU A 1 86 ? 11.560 4.170 4.084 1.00 85.12 86 GLU A CA 1
ATOM 643 C C . GLU A 1 86 ? 12.401 2.892 3.982 1.00 85.12 86 GLU A C 1
ATOM 645 O O . GLU A 1 86 ? 13.430 2.879 3.308 1.00 85.12 86 GLU A O 1
ATOM 650 N N . GLU A 1 87 ? 11.935 1.798 4.588 1.00 81.56 87 GLU A N 1
ATOM 651 C CA . GLU A 1 87 ? 12.563 0.476 4.491 1.00 81.56 87 GLU A CA 1
ATOM 652 C C . GLU A 1 87 ? 12.493 -0.057 3.050 1.00 81.56 87 GLU A C 1
ATOM 654 O O . GLU A 1 87 ? 13.521 -0.369 2.450 1.00 81.56 87 GLU A O 1
ATOM 659 N N . LEU A 1 88 ? 11.301 -0.040 2.443 1.00 77.50 88 LEU A N 1
ATOM 660 C CA . LEU A 1 88 ? 11.066 -0.549 1.089 1.00 77.50 88 LEU A CA 1
ATOM 661 C C . LEU A 1 88 ? 11.658 0.330 -0.018 1.00 77.50 88 LEU A C 1
ATOM 663 O O . LEU A 1 88 ? 11.934 -0.177 -1.105 1.00 77.50 88 LEU A O 1
ATOM 667 N N . ALA A 1 89 ? 11.868 1.627 0.229 1.00 76.62 89 ALA A N 1
ATOM 668 C CA . ALA A 1 89 ? 12.564 2.513 -0.707 1.00 76.62 89 ALA A CA 1
ATOM 669 C C . ALA A 1 89 ? 14.030 2.098 -0.923 1.00 76.62 89 ALA A C 1
ATOM 671 O O . ALA A 1 89 ? 14.592 2.356 -1.986 1.00 76.62 89 ALA A O 1
ATOM 672 N N . ASN A 1 90 ? 14.636 1.436 0.067 1.00 68.00 90 ASN A N 1
ATOM 673 C CA . ASN A 1 90 ? 16.013 0.946 0.005 1.00 68.00 90 ASN A CA 1
ATOM 674 C C . ASN A 1 90 ? 16.106 -0.521 -0.443 1.00 68.00 90 ASN A C 1
ATOM 676 O O . ASN A 1 90 ? 17.203 -1.079 -0.526 1.00 68.00 90 ASN A O 1
ATOM 680 N N . GLU A 1 91 ? 14.973 -1.157 -0.738 1.00 66.56 91 GLU A N 1
ATOM 681 C CA . GLU A 1 91 ? 14.911 -2.586 -0.999 1.00 66.56 91 GLU A CA 1
ATOM 682 C C . GLU A 1 91 ? 14.839 -2.884 -2.499 1.00 66.56 91 GLU A C 1
ATOM 684 O O . GLU A 1 91 ? 13.802 -2.758 -3.157 1.00 66.56 91 GLU A O 1
ATOM 689 N N . ALA A 1 92 ? 15.990 -3.289 -3.043 1.00 59.53 92 ALA A N 1
ATOM 690 C CA . ALA A 1 92 ? 16.181 -3.534 -4.472 1.00 59.53 92 ALA A CA 1
ATOM 691 C C . ALA A 1 92 ? 15.400 -4.748 -5.008 1.00 59.53 92 ALA A C 1
ATOM 693 O O . ALA A 1 92 ? 15.160 -4.841 -6.210 1.00 59.53 92 ALA A O 1
ATOM 694 N N . HIS A 1 93 ? 14.997 -5.675 -4.134 1.00 60.66 93 HIS A N 1
ATOM 695 C CA . HIS A 1 93 ? 14.318 -6.907 -4.524 1.00 60.66 93 HIS A CA 1
ATOM 696 C C . HIS A 1 93 ? 12.865 -6.896 -4.043 1.00 60.66 93 HIS A C 1
ATOM 698 O O . HIS A 1 93 ? 12.581 -6.415 -2.948 1.00 60.66 93 HIS A O 1
ATOM 704 N N . PRO A 1 94 ? 11.908 -7.410 -4.831 1.00 56.44 94 PRO A N 1
ATOM 705 C CA . PRO A 1 94 ? 10.565 -7.645 -4.328 1.00 56.44 94 PRO A CA 1
ATOM 706 C C . PRO A 1 94 ? 10.621 -8.634 -3.162 1.00 56.44 94 PRO A C 1
ATOM 708 O O . PRO A 1 94 ? 10.987 -9.790 -3.363 1.00 56.44 94 PRO A O 1
ATOM 711 N N . ILE A 1 95 ? 10.244 -8.198 -1.958 1.00 58.75 95 ILE A N 1
ATOM 712 C CA . ILE A 1 95 ? 9.832 -9.145 -0.925 1.00 58.75 95 ILE A CA 1
ATOM 713 C C . ILE A 1 95 ? 8.527 -9.767 -1.423 1.00 58.75 95 ILE A C 1
ATOM 715 O O . ILE A 1 95 ? 7.518 -9.074 -1.577 1.00 58.75 95 ILE A O 1
ATOM 719 N N . ASP A 1 96 ? 8.549 -11.072 -1.679 1.00 59.19 96 ASP A N 1
ATOM 720 C CA . ASP A 1 96 ? 7.342 -11.870 -1.887 1.00 59.19 96 ASP A CA 1
ATOM 721 C C . ASP A 1 96 ? 6.620 -12.053 -0.541 1.00 59.19 96 ASP A C 1
ATOM 723 O O . ASP A 1 96 ? 6.727 -13.076 0.127 1.00 59.19 96 ASP A O 1
ATOM 727 N N . GLY A 1 97 ? 5.994 -10.972 -0.071 1.00 55.34 97 GLY A N 1
ATOM 728 C CA . GLY A 1 97 ? 5.305 -10.899 1.223 1.00 55.34 97 GLY A CA 1
ATOM 729 C C . GLY A 1 97 ? 3.830 -10.508 1.113 1.00 55.34 97 GLY A C 1
ATOM 730 O O . GLY A 1 97 ? 3.162 -10.334 2.127 1.00 55.34 97 GLY A O 1
ATOM 731 N N . LEU A 1 98 ? 3.327 -10.339 -0.112 1.00 52.94 98 LEU A N 1
ATOM 732 C CA . LEU A 1 98 ? 1.960 -9.910 -0.426 1.00 52.94 98 LEU A CA 1
ATOM 733 C C . LEU A 1 98 ? 1.271 -10.872 -1.401 1.00 52.94 98 LEU A C 1
ATOM 735 O O . LEU A 1 98 ? 0.330 -10.471 -2.089 1.00 52.94 98 LEU A O 1
ATOM 739 N N . SER A 1 99 ? 1.726 -12.124 -1.512 1.00 59.53 99 SER A N 1
ATOM 740 C CA . SER A 1 99 ? 0.967 -13.098 -2.288 1.00 59.53 99 SER A CA 1
ATOM 741 C C . SER A 1 99 ? -0.427 -13.215 -1.658 1.00 59.53 99 SER A C 1
ATOM 743 O O . SER A 1 99 ? -0.579 -13.418 -0.449 1.00 59.53 99 SER A O 1
ATOM 745 N N . GLY A 1 100 ? -1.470 -13.022 -2.473 1.00 56.12 100 GLY A N 1
ATOM 746 C CA . GLY A 1 100 ? -2.865 -13.153 -2.035 1.00 56.12 100 GLY A CA 1
ATOM 747 C C . GLY A 1 100 ? -3.139 -14.493 -1.345 1.00 56.12 100 GLY A C 1
ATOM 748 O O . GLY A 1 100 ? -4.027 -14.572 -0.507 1.00 56.12 100 GLY A O 1
ATOM 749 N N . GLU A 1 101 ? -2.295 -15.494 -1.598 1.00 67.31 101 GLU A N 1
ATOM 750 C CA . GLU A 1 101 ? -2.275 -16.806 -0.959 1.00 67.31 101 GLU A CA 1
ATOM 751 C C . GLU A 1 101 ? -2.241 -16.743 0.580 1.00 67.31 101 GLU A C 1
ATOM 753 O O . GLU A 1 101 ? -2.971 -17.489 1.231 1.00 67.31 101 GLU A O 1
ATOM 758 N N . TYR A 1 102 ? -1.475 -15.828 1.196 1.00 66.62 102 TYR A N 1
ATOM 759 C CA . TYR A 1 102 ? -1.498 -15.688 2.660 1.00 66.62 102 TYR A CA 1
ATOM 760 C C . TYR A 1 102 ? -2.841 -15.141 3.159 1.00 66.62 102 TYR A C 1
ATOM 762 O O . TYR A 1 102 ? -3.370 -15.609 4.171 1.00 66.62 102 TYR A O 1
ATOM 770 N N . ALA A 1 103 ? -3.411 -14.164 2.450 1.00 67.69 103 ALA A N 1
ATOM 771 C CA . ALA A 1 103 ? -4.707 -13.591 2.799 1.00 67.69 103 ALA A CA 1
ATOM 772 C C . ALA A 1 103 ? -5.837 -14.618 2.615 1.00 67.69 103 ALA A C 1
ATOM 774 O O . ALA A 1 103 ? -6.677 -14.761 3.499 1.00 67.69 103 ALA A O 1
ATOM 775 N N . GLU A 1 104 ? -5.823 -15.372 1.516 1.00 74.44 104 GLU A N 1
ATOM 776 C CA . GLU A 1 104 ? -6.784 -16.439 1.220 1.00 74.44 104 GLU A CA 1
ATOM 777 C C . GLU A 1 104 ? -6.719 -17.553 2.267 1.00 74.44 104 GLU A C 1
ATOM 779 O O . GLU A 1 104 ? -7.736 -17.884 2.879 1.00 74.44 104 GLU A O 1
ATOM 784 N N . LYS A 1 105 ? -5.515 -18.046 2.576 1.00 81.31 105 LYS A N 1
ATOM 785 C CA . LYS A 1 105 ? -5.315 -19.062 3.613 1.00 81.31 105 LYS A CA 1
ATOM 786 C C . LYS A 1 105 ? -5.759 -18.578 4.997 1.00 81.31 105 LYS A C 1
ATOM 788 O O . LYS A 1 105 ? -6.410 -19.318 5.731 1.00 81.31 105 LYS A O 1
ATOM 793 N N . SER A 1 106 ? -5.466 -17.323 5.344 1.00 81.69 106 SER A N 1
ATOM 794 C CA . SER A 1 106 ? -5.898 -16.736 6.621 1.00 81.69 106 SER A CA 1
ATOM 795 C C . SER A 1 106 ? -7.428 -16.671 6.732 1.00 81.69 106 SER A C 1
ATOM 797 O O . SER A 1 106 ? -7.982 -16.949 7.796 1.00 81.69 106 SER A O 1
ATOM 799 N N . LEU A 1 107 ? -8.132 -16.357 5.636 1.00 81.69 107 LEU A N 1
ATOM 800 C CA . LEU A 1 107 ? -9.599 -16.342 5.602 1.00 81.69 107 LEU A CA 1
ATOM 801 C C . LEU A 1 107 ? -10.196 -17.740 5.807 1.00 81.69 107 LEU A C 1
ATOM 803 O O . LEU A 1 107 ? -11.170 -17.881 6.552 1.00 81.69 107 LEU A O 1
ATOM 807 N N . GLU A 1 108 ? -9.620 -18.765 5.177 1.00 87.00 108 GLU A N 1
ATOM 808 C CA . GLU A 1 108 ? -10.041 -20.159 5.358 1.00 87.00 108 GLU A CA 1
ATOM 809 C C . GLU A 1 108 ? -9.860 -20.618 6.811 1.00 87.00 108 GLU A C 1
ATOM 811 O O . GLU A 1 108 ? -10.794 -21.156 7.416 1.00 87.00 108 GLU A O 1
ATOM 816 N N . GLU A 1 109 ? -8.696 -20.336 7.401 1.00 87.75 109 GLU A N 1
ATOM 817 C CA . GLU A 1 109 ? -8.381 -20.684 8.788 1.00 87.75 109 GLU A CA 1
ATOM 818 C C . GLU A 1 109 ? -9.332 -19.994 9.782 1.00 87.75 109 GLU A C 1
ATOM 820 O O . GLU A 1 109 ? -9.854 -20.638 10.699 1.00 87.75 109 GLU A O 1
ATOM 825 N N . TRP A 1 110 ? -9.633 -18.705 9.591 1.00 87.81 110 TRP A N 1
ATOM 826 C CA . TRP A 1 110 ? -10.585 -17.981 10.442 1.00 87.81 110 TRP A CA 1
ATOM 827 C C . TRP A 1 110 ? -12.018 -18.496 10.295 1.00 87.81 110 TRP A C 1
ATOM 829 O O . TRP A 1 110 ? -12.722 -18.654 11.297 1.00 87.81 110 TRP A O 1
ATOM 839 N N . ALA A 1 111 ? -12.458 -18.808 9.073 1.00 86.62 111 ALA A N 1
ATOM 840 C CA . ALA A 1 111 ? -13.777 -19.394 8.840 1.00 86.62 111 ALA A CA 1
ATOM 841 C C . ALA A 1 111 ? -13.928 -20.750 9.552 1.00 86.62 111 ALA A C 1
ATOM 843 O O . ALA A 1 111 ? -15.009 -21.089 10.048 1.00 86.62 111 ALA A O 1
ATOM 844 N N . GLU A 1 112 ? -12.847 -21.527 9.631 1.00 89.81 112 GLU A N 1
ATOM 845 C CA . GLU A 1 112 ? -12.829 -22.801 10.339 1.00 89.81 112 GLU A CA 1
ATOM 846 C C . GLU A 1 112 ? -12.851 -22.626 11.867 1.00 89.81 112 GLU A C 1
ATOM 848 O O . GLU A 1 112 ? -13.599 -23.332 12.549 1.00 89.81 112 GLU A O 1
ATOM 853 N N . GLN A 1 113 ? -12.106 -21.656 12.406 1.00 83.06 113 GLN A N 1
ATOM 854 C CA . GLN A 1 113 ? -12.133 -21.304 13.834 1.00 83.06 113 GLN A CA 1
ATOM 855 C C . GLN A 1 113 ? -13.536 -20.869 14.284 1.00 83.06 113 GLN A C 1
ATOM 857 O O . GLN A 1 113 ? -14.071 -21.394 15.263 1.00 83.06 113 GLN A O 1
ATOM 862 N N . ILE A 1 114 ? -14.193 -19.997 13.511 1.00 85.62 114 ILE A N 1
ATOM 863 C CA . ILE A 1 114 ? -15.572 -19.561 13.788 1.00 85.62 114 ILE A CA 1
ATOM 864 C C . ILE A 1 114 ? -16.528 -20.762 13.799 1.00 85.62 114 ILE A C 1
ATOM 866 O O . ILE A 1 114 ? -17.360 -20.891 14.699 1.00 85.62 114 ILE A O 1
ATOM 870 N N . ARG A 1 115 ? -16.389 -21.688 12.841 1.00 85.75 115 ARG A N 1
ATOM 871 C CA . ARG A 1 115 ? -17.228 -22.897 12.754 1.00 85.75 115 ARG A CA 1
ATOM 872 C C . ARG A 1 115 ? -17.042 -23.839 13.943 1.00 85.75 115 ARG A C 1
ATOM 874 O O . ARG A 1 115 ? -17.991 -24.507 14.342 1.00 85.75 115 ARG A O 1
ATOM 881 N N . LYS A 1 116 ? -15.833 -23.895 14.503 1.00 88.44 116 LYS A N 1
ATOM 882 C CA . LYS A 1 116 ? -15.498 -24.714 15.678 1.00 88.44 116 LYS A CA 1
ATOM 883 C C . LYS A 1 116 ? -15.909 -24.058 17.001 1.00 88.44 116 LYS A C 1
ATOM 885 O O . LYS A 1 116 ? -15.725 -24.667 18.051 1.00 88.44 116 LYS A O 1
ATOM 890 N N . GLY A 1 117 ? -16.485 -22.853 16.969 1.00 74.56 117 GLY A N 1
ATOM 891 C CA . GLY A 1 117 ? -16.945 -22.146 18.163 1.00 74.56 117 GLY A CA 1
ATOM 892 C C . GLY A 1 117 ? -15.811 -21.701 19.088 1.00 74.56 117 GLY A C 1
ATOM 893 O O . GLY A 1 117 ? -16.070 -21.391 20.251 1.00 74.56 117 GLY A O 1
ATOM 894 N N . SER A 1 118 ? -14.562 -21.667 18.605 1.00 59.53 118 SER A N 1
ATOM 895 C CA . SER A 1 118 ? -13.458 -21.083 19.363 1.00 59.53 118 SER A CA 1
ATOM 896 C C . SER A 1 118 ? -13.722 -19.587 19.484 1.00 59.53 118 SER A C 1
ATOM 898 O O . SER A 1 118 ? -13.592 -18.840 18.516 1.00 59.53 118 SER A O 1
ATOM 900 N N . SER A 1 119 ? -14.177 -19.177 20.665 1.00 56.28 119 SER A N 1
ATOM 901 C CA . SER A 1 119 ? -14.288 -17.768 21.021 1.00 56.28 119 SER A CA 1
ATOM 902 C C . SER A 1 119 ? -12.875 -17.193 21.097 1.00 56.28 119 SER A C 1
ATOM 904 O O . SER A 1 119 ? -11.987 -17.845 21.648 1.00 56.28 119 SER A O 1
ATOM 906 N N . GLN A 1 120 ? -12.696 -16.033 20.469 1.00 56.22 120 GLN A N 1
ATOM 907 C CA . GLN A 1 120 ? -11.453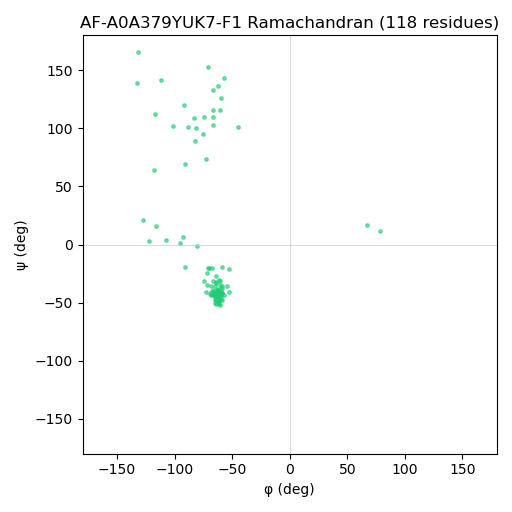 -15.263 20.429 1.00 56.22 120 GLN A CA 1
ATOM 908 C C . GLN A 1 120 ? -10.895 -14.977 21.828 1.00 56.22 120 GLN A C 1
ATOM 910 O O . GLN A 1 120 ? -11.714 -14.731 22.745 1.00 56.22 120 GLN A O 1
#

Secondary structure (DSSP, 8-state):
-----------SHHHHHHHHHHHHHHHHS---HHHHHHHHHHHHHHHHHHHHHHHHHHHHHHHTTS--S-HHHHHHHHHHHHHHHHHHHT--S------HHHHHHHHHHHHHHHHTT---